Protein AF-A0A3B0MBW6-F1 (afdb_monomer_lite)

Foldseek 3Di:
DPPVPCPVVVVLVVPVVVVDPPDPVCVVVSSVVVVVVVVVVVVVVVVVVVVVVVVVVVVCVVDPVNVVVVVVVVVVVVVVVVVVVVVVVD

InterPro domains:
  IPR001123 Amino acid exporter protein, LeuE-type [PF01810] (2-88)
  IPR001123 Amino acid exporter protein, LeuE-type [PTHR30086] (1-89)

Radius of gyration: 22.75 Å; chains: 1; bounding box: 41×43×51 Å

pLDDT: mean 89.04, std 9.58, range [50.91, 98.19]

Organism: NCBI:txid254356

Sequence (90 aa):
MNILNPKLSIFFLALLPPFLSGNAATATQELALMGAVFMALTFAVFAVYAVAAAQARDWLLGSARAMRWLNRAFATVFAGLAGRLAMERA

Secondary structure (DSSP, 8-state):
--TT-HHHHHHHHHHSGGGS-S-TTTHHHHHHHHHHHHHHHHHHHHHHHHHHHHHHHHHHHH-HHHHHHHHHHHHHHHHHHHHHHHHHT-

Structure (mmCIF, N/CA/C/O backbone):
data_AF-A0A3B0MBW6-F1
#
_entry.id   AF-A0A3B0MBW6-F1
#
loop_
_atom_site.group_PDB
_atom_site.id
_atom_site.type_symbol
_atom_site.label_atom_id
_atom_site.label_alt_id
_atom_site.label_comp_id
_atom_site.label_asym_id
_atom_site.label_entity_id
_atom_site.label_seq_id
_atom_site.pdbx_PDB_ins_code
_atom_site.Cartn_x
_atom_site.Cartn_y
_atom_site.Cartn_z
_atom_site.occupancy
_atom_site.B_iso_or_equiv
_atom_site.auth_seq_id
_atom_site.auth_comp_id
_atom_site.au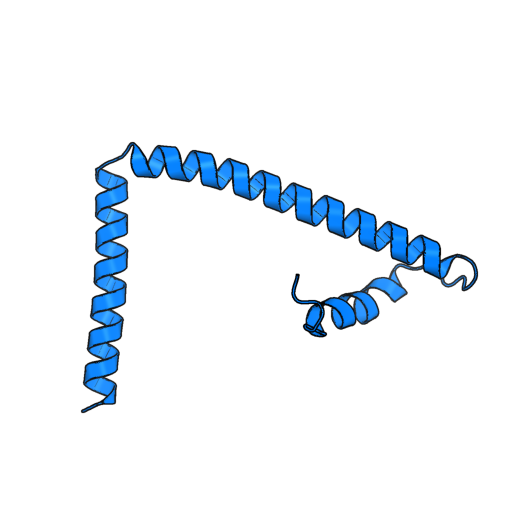th_asym_id
_atom_site.auth_atom_id
_atom_site.pdbx_PDB_model_num
ATOM 1 N N . MET A 1 1 ? 12.188 -4.630 3.719 1.00 50.91 1 MET A N 1
ATOM 2 C CA . MET A 1 1 ? 11.857 -5.199 2.393 1.00 50.91 1 MET A CA 1
ATOM 3 C C . MET A 1 1 ? 12.251 -6.670 2.414 1.00 50.91 1 MET A C 1
ATOM 5 O O . MET A 1 1 ? 13.370 -6.953 2.818 1.00 50.91 1 MET A O 1
ATOM 9 N N . ASN A 1 2 ? 11.352 -7.606 2.092 1.00 63.59 2 ASN A N 1
ATOM 10 C CA . ASN A 1 2 ? 11.674 -9.039 2.144 1.00 63.59 2 ASN A CA 1
ATOM 11 C C . ASN A 1 2 ? 12.407 -9.456 0.858 1.00 63.59 2 ASN A C 1
AT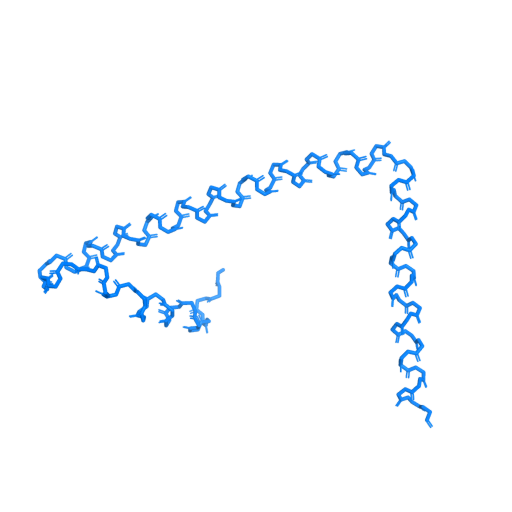OM 13 O O . ASN A 1 2 ? 11.789 -9.964 -0.072 1.00 63.59 2 ASN A O 1
ATOM 17 N N . ILE A 1 3 ? 13.712 -9.176 0.797 1.00 60.09 3 ILE A N 1
ATOM 18 C CA . ILE A 1 3 ? 14.579 -9.442 -0.368 1.00 60.09 3 ILE A CA 1
ATOM 19 C C . ILE A 1 3 ? 14.607 -10.946 -0.709 1.00 60.09 3 ILE A C 1
ATOM 21 O O . ILE A 1 3 ? 14.756 -11.314 -1.869 1.00 60.09 3 ILE A O 1
ATOM 25 N N . LEU A 1 4 ? 14.373 -11.814 0.283 1.00 71.62 4 LEU A N 1
ATOM 26 C CA . LEU A 1 4 ? 14.269 -13.269 0.130 1.00 71.62 4 LEU A CA 1
ATOM 27 C C . LEU A 1 4 ? 12.865 -13.752 -0.276 1.00 71.62 4 LEU A C 1
ATOM 29 O O . LEU A 1 4 ? 12.636 -14.956 -0.293 1.00 71.62 4 LEU A O 1
ATOM 33 N N . ASN A 1 5 ? 11.907 -12.870 -0.582 1.00 72.94 5 ASN A N 1
ATOM 34 C CA . ASN A 1 5 ? 10.601 -13.285 -1.098 1.00 72.94 5 ASN A CA 1
ATOM 35 C C . ASN A 1 5 ? 10.642 -13.368 -2.630 1.00 72.94 5 ASN A C 1
ATOM 37 O O . ASN A 1 5 ? 10.382 -12.359 -3.296 1.00 72.94 5 ASN A O 1
ATOM 41 N N . PRO A 1 6 ? 10.915 -14.545 -3.225 1.00 77.50 6 PRO A N 1
ATOM 42 C CA . PRO A 1 6 ? 11.076 -14.650 -4.668 1.00 77.50 6 PRO A CA 1
ATOM 43 C C . PRO A 1 6 ? 9.765 -14.378 -5.405 1.00 77.50 6 PRO A C 1
ATOM 45 O O . PRO A 1 6 ? 9.798 -14.102 -6.596 1.00 77.50 6 PRO A O 1
ATOM 48 N N . LYS A 1 7 ? 8.609 -14.415 -4.723 1.00 80.94 7 LYS A N 1
ATOM 49 C CA . LYS A 1 7 ? 7.300 -14.209 -5.351 1.00 80.94 7 LYS A CA 1
ATOM 50 C C . LYS A 1 7 ? 7.233 -12.876 -6.096 1.00 80.94 7 LYS A C 1
ATOM 52 O O . LYS A 1 7 ? 6.734 -12.837 -7.214 1.00 80.94 7 LYS A O 1
ATOM 57 N N . LEU A 1 8 ? 7.744 -11.806 -5.487 1.00 80.12 8 LEU A N 1
ATOM 58 C CA . LEU A 1 8 ? 7.702 -10.473 -6.085 1.00 80.12 8 LEU A CA 1
ATOM 59 C C . LEU A 1 8 ? 8.676 -10.378 -7.266 1.00 80.12 8 LEU A C 1
ATOM 61 O O . LEU A 1 8 ? 8.276 -9.961 -8.347 1.00 80.12 8 LEU A O 1
ATOM 65 N N . SER A 1 9 ? 9.917 -10.840 -7.107 1.00 80.25 9 SER A N 1
ATOM 66 C CA . SER A 1 9 ? 10.909 -10.816 -8.191 1.00 80.25 9 SER A CA 1
ATOM 67 C C . SER A 1 9 ? 10.509 -11.699 -9.381 1.00 80.25 9 SER A C 1
ATOM 69 O O . SER A 1 9 ? 10.653 -11.276 -10.524 1.00 80.25 9 SER A O 1
ATOM 71 N N . ILE A 1 10 ? 9.950 -12.890 -9.131 1.00 83.62 10 ILE A N 1
ATOM 72 C CA . ILE A 1 10 ? 9.428 -13.789 -10.174 1.00 83.62 10 ILE A CA 1
ATOM 73 C C . ILE A 1 10 ? 8.245 -13.143 -10.899 1.00 83.62 10 ILE A C 1
ATOM 75 O O . ILE A 1 10 ? 8.162 -13.245 -12.117 1.00 83.62 10 ILE A O 1
ATOM 79 N N . PHE A 1 11 ? 7.352 -12.448 -10.184 1.00 83.75 11 PHE A N 1
ATOM 80 C CA . PHE A 1 11 ? 6.243 -11.720 -10.805 1.00 83.75 11 PHE A CA 1
ATOM 81 C C . PHE A 1 11 ? 6.751 -10.664 -11.795 1.00 83.75 11 PHE A C 1
ATOM 83 O O . PHE A 1 11 ? 6.306 -10.640 -12.939 1.00 83.75 11 PHE A O 1
ATOM 90 N N . PHE A 1 12 ? 7.732 -9.843 -11.402 1.00 81.31 12 PHE A N 1
ATOM 91 C CA . PHE A 1 12 ? 8.331 -8.867 -12.318 1.00 81.31 12 PHE A CA 1
ATOM 92 C C . PHE A 1 12 ? 9.018 -9.533 -13.505 1.00 81.31 12 PHE A C 1
ATOM 94 O O . PHE A 1 12 ? 8.824 -9.098 -14.635 1.00 81.31 12 PHE A O 1
ATOM 101 N N . LEU A 1 13 ? 9.768 -10.612 -13.276 1.00 81.69 13 LEU A N 1
ATOM 102 C CA . LEU A 1 13 ? 10.437 -11.336 -14.354 1.00 81.69 13 LEU A CA 1
ATOM 103 C C . LEU A 1 13 ? 9.444 -11.995 -15.327 1.00 81.69 13 LEU A C 1
ATOM 105 O O . LEU A 1 13 ? 9.747 -12.107 -16.506 1.00 81.69 13 LEU A O 1
ATOM 109 N N . ALA A 1 14 ? 8.268 -12.415 -14.857 1.00 85.06 14 ALA A N 1
ATOM 110 C CA . ALA A 1 14 ? 7.243 -13.038 -15.691 1.00 85.06 14 ALA A CA 1
ATOM 111 C C . ALA A 1 14 ? 6.372 -12.017 -16.442 1.00 85.06 14 ALA A C 1
ATOM 113 O O . ALA A 1 14 ? 5.962 -12.284 -17.568 1.00 85.06 14 ALA A O 1
ATOM 114 N N . LEU A 1 15 ? 6.079 -10.860 -15.836 1.00 84.44 15 LEU A N 1
ATOM 115 C CA . LEU A 1 15 ? 5.168 -9.872 -16.420 1.00 84.44 15 LEU A CA 1
ATOM 116 C C . LEU A 1 15 ? 5.849 -8.708 -17.129 1.00 84.44 15 LEU A C 1
ATOM 118 O O . LEU A 1 15 ? 5.205 -8.123 -17.985 1.00 84.44 15 LEU A O 1
ATOM 122 N N . LEU A 1 16 ? 7.096 -8.346 -16.815 1.00 83.62 16 LEU A N 1
ATOM 123 C CA . LEU A 1 16 ? 7.766 -7.223 -17.485 1.00 83.62 16 LEU A CA 1
ATOM 124 C C . LEU A 1 16 ? 8.226 -7.508 -18.924 1.00 83.62 16 LEU A C 1
ATOM 126 O O . LEU 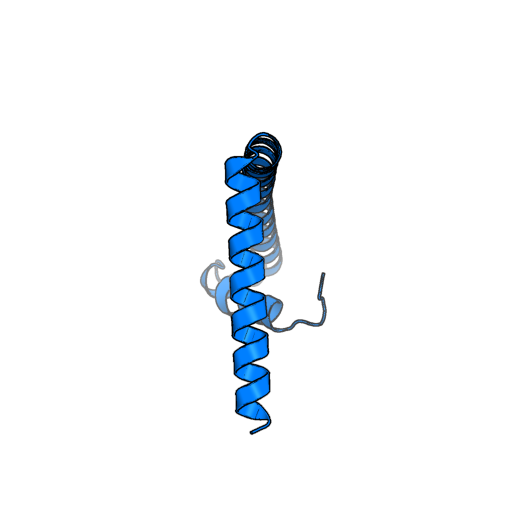A 1 16 ? 8.061 -6.609 -19.746 1.00 83.62 16 LEU A O 1
ATOM 130 N N . PRO A 1 17 ? 8.781 -8.689 -19.277 1.00 82.88 17 PRO A N 1
ATOM 131 C CA . PRO A 1 17 ? 9.325 -8.917 -20.618 1.00 82.88 17 PRO A CA 1
ATOM 132 C C . PRO A 1 17 ? 8.348 -8.662 -21.777 1.00 82.88 17 PRO A C 1
ATOM 134 O O . PRO A 1 17 ? 8.785 -8.082 -22.767 1.00 82.88 17 PRO A O 1
ATOM 137 N N . PRO A 1 18 ? 7.044 -9.006 -21.680 1.00 84.69 18 PRO A N 1
ATOM 138 C CA . PRO A 1 18 ? 6.063 -8.678 -22.719 1.00 84.69 18 PRO A CA 1
ATOM 139 C C . PRO A 1 18 ? 5.883 -7.178 -22.999 1.00 84.69 18 PRO A C 1
ATOM 141 O O . PRO A 1 18 ? 5.364 -6.828 -24.053 1.00 84.69 18 PRO A O 1
ATOM 144 N N . PHE A 1 19 ? 6.280 -6.298 -22.073 1.00 84.06 19 PHE A N 1
ATOM 145 C CA . PHE A 1 19 ? 6.195 -4.842 -22.237 1.00 84.06 19 PHE A CA 1
ATOM 146 C C . PHE A 1 19 ? 7.483 -4.214 -22.792 1.00 84.06 19 PHE A C 1
ATOM 148 O O . PHE A 1 19 ? 7.5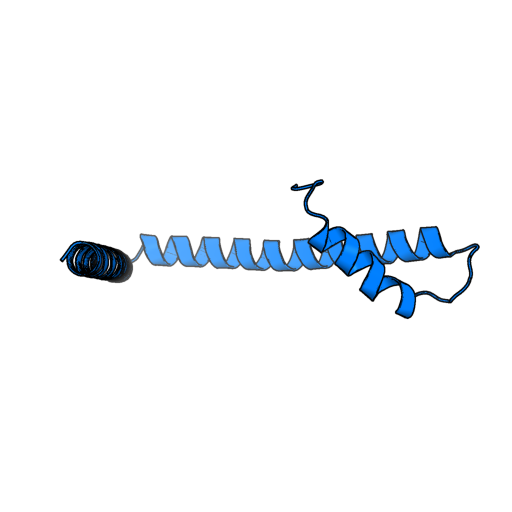18 -3.003 -23.007 1.00 84.06 19 PHE A O 1
ATOM 155 N N . LEU A 1 20 ? 8.539 -5.008 -23.003 1.00 86.94 20 LEU A N 1
ATOM 156 C CA . LEU A 1 20 ? 9.804 -4.538 -23.565 1.00 86.94 20 LEU A CA 1
ATOM 157 C C . LEU A 1 20 ? 9.740 -4.477 -25.094 1.00 86.94 20 LEU A C 1
ATOM 159 O O . LEU A 1 20 ? 9.019 -5.234 -25.740 1.00 86.94 20 LEU A O 1
ATOM 163 N N . SER A 1 21 ? 10.575 -3.625 -25.68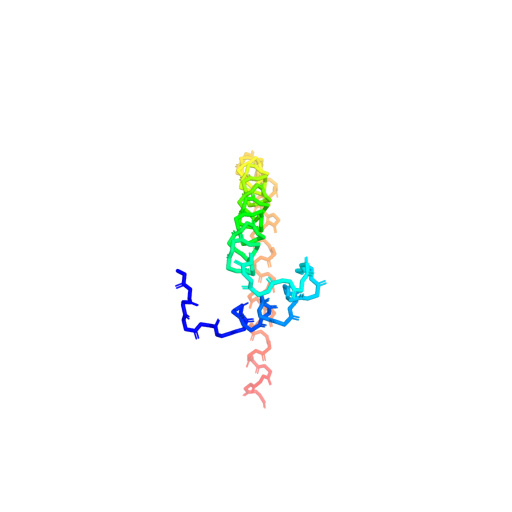4 1.00 87.06 21 SER A N 1
ATOM 164 C CA . SER A 1 21 ? 10.683 -3.456 -27.140 1.00 87.06 21 SER A CA 1
ATOM 165 C C . SER A 1 21 ? 11.290 -4.665 -27.875 1.00 87.06 21 SER A C 1
ATOM 167 O O . SER A 1 21 ? 11.298 -4.706 -29.104 1.00 87.06 21 SER A O 1
ATOM 169 N N . GLY A 1 22 ? 11.830 -5.643 -27.139 1.00 84.12 22 GLY A N 1
ATOM 170 C CA . GLY A 1 22 ? 12.555 -6.796 -27.684 1.00 84.12 22 GLY A CA 1
ATOM 171 C C . GLY A 1 22 ? 14.011 -6.502 -28.068 1.00 84.12 22 GLY A C 1
ATOM 172 O O . GLY A 1 22 ? 14.724 -7.413 -28.488 1.00 84.12 22 GLY A O 1
ATOM 173 N N . ASN A 1 23 ? 14.488 -5.263 -27.901 1.00 89.25 23 ASN A N 1
ATOM 174 C CA . ASN A 1 23 ? 15.878 -4.900 -28.157 1.00 89.25 23 ASN A CA 1
ATOM 175 C C . ASN A 1 23 ? 16.765 -5.172 -26.929 1.00 89.25 23 ASN A C 1
ATOM 177 O O . ASN A 1 23 ? 16.661 -4.514 -25.893 1.00 89.25 23 ASN A O 1
ATOM 181 N N . ALA A 1 24 ? 17.699 -6.116 -27.063 1.00 84.94 24 ALA A N 1
ATOM 182 C CA . ALA A 1 24 ? 18.611 -6.490 -25.983 1.00 84.94 24 ALA A CA 1
ATOM 183 C C . ALA A 1 24 ? 19.519 -5.335 -25.514 1.00 84.94 24 ALA A C 1
ATOM 185 O O . ALA A 1 24 ? 19.907 -5.310 -24.348 1.00 84.94 24 ALA A O 1
ATOM 186 N N . ALA A 1 25 ? 19.831 -4.363 -26.382 1.00 90.06 25 ALA A N 1
ATOM 187 C CA . ALA A 1 25 ? 20.673 -3.221 -26.023 1.00 90.06 25 ALA A CA 1
ATOM 188 C C . ALA A 1 25 ? 19.976 -2.232 -25.068 1.00 90.06 25 ALA A C 1
ATOM 190 O O . ALA A 1 25 ? 20.651 -1.575 -24.278 1.00 90.06 25 ALA A O 1
ATOM 191 N N . THR A 1 26 ? 18.642 -2.129 -25.114 1.00 90.94 26 THR A N 1
ATOM 192 C CA . THR A 1 26 ? 17.855 -1.200 -24.278 1.00 90.94 26 THR A CA 1
ATOM 193 C C . THR A 1 26 ? 17.127 -1.890 -23.125 1.00 90.94 26 THR A C 1
ATOM 195 O O . THR A 1 26 ? 16.633 -1.211 -22.224 1.00 90.94 26 THR A O 1
ATOM 198 N N . ALA A 1 27 ? 17.116 -3.226 -23.091 1.00 87.25 27 ALA A N 1
ATOM 199 C CA . ALA A 1 27 ? 16.365 -4.027 -22.125 1.00 87.25 27 ALA A CA 1
ATOM 200 C C . ALA A 1 27 ? 16.605 -3.625 -20.657 1.00 87.25 27 ALA A C 1
ATOM 202 O O . ALA A 1 27 ? 15.651 -3.463 -19.898 1.00 87.25 27 ALA A O 1
ATOM 203 N N . THR A 1 28 ? 17.860 -3.406 -20.245 1.00 87.94 28 THR A N 1
ATOM 204 C CA . THR A 1 28 ? 18.181 -3.000 -18.863 1.00 87.94 28 THR A CA 1
ATOM 205 C C . THR A 1 28 ? 17.576 -1.640 -18.508 1.00 87.94 28 THR A C 1
ATOM 207 O O . THR A 1 28 ? 17.061 -1.459 -17.405 1.00 87.94 28 THR A O 1
ATOM 210 N N . GLN A 1 29 ? 17.613 -0.684 -19.439 1.00 91.19 29 GLN A N 1
ATOM 211 C CA . GLN A 1 29 ? 17.071 0.658 -19.228 1.00 91.19 29 GLN A CA 1
ATOM 212 C C . GLN A 1 29 ? 15.539 0.641 -19.178 1.00 91.19 29 GLN A C 1
ATOM 214 O O . GLN A 1 29 ? 14.947 1.285 -18.314 1.00 91.19 29 GLN A O 1
ATOM 219 N N . GLU A 1 30 ? 14.899 -0.125 -20.061 1.00 90.69 30 GLU A N 1
ATOM 220 C CA . GLU A 1 30 ? 13.443 -0.297 -20.087 1.00 90.69 30 GLU A CA 1
ATOM 221 C C . GLU A 1 30 ? 12.929 -0.985 -18.812 1.00 90.69 30 GLU A C 1
ATOM 223 O O . GLU A 1 30 ? 11.961 -0.521 -18.206 1.00 90.69 30 GLU A O 1
ATOM 228 N N . LEU A 1 31 ? 13.619 -2.030 -18.339 1.00 88.62 31 LEU A N 1
ATOM 229 C CA . LEU A 1 31 ? 13.307 -2.692 -17.069 1.00 88.62 31 LEU A CA 1
ATOM 230 C C . LEU A 1 31 ? 13.451 -1.742 -15.874 1.00 88.62 31 LEU A C 1
ATOM 232 O O . LEU A 1 31 ? 12.579 -1.715 -15.003 1.00 88.62 31 LEU A O 1
ATOM 236 N N . ALA A 1 32 ? 14.520 -0.941 -15.834 1.00 89.50 32 ALA A N 1
ATOM 237 C CA . ALA A 1 32 ? 14.724 0.048 -14.778 1.00 89.50 32 ALA A CA 1
ATOM 238 C C . ALA A 1 32 ? 13.628 1.127 -14.788 1.00 89.50 32 ALA A C 1
ATOM 240 O O . ALA A 1 32 ? 13.102 1.479 -13.730 1.00 89.50 32 ALA A O 1
ATOM 241 N N . LEU A 1 33 ? 13.238 1.610 -15.972 1.00 91.81 33 LEU A N 1
ATOM 242 C CA . LEU A 1 33 ? 12.163 2.588 -16.134 1.00 91.81 33 LEU A CA 1
ATOM 243 C C . LEU A 1 33 ? 10.812 2.022 -15.681 1.00 91.81 33 LEU A C 1
ATOM 245 O O . LEU A 1 33 ? 10.115 2.664 -14.897 1.00 91.81 33 LEU A O 1
ATOM 249 N N . MET A 1 34 ? 10.455 0.812 -16.116 1.00 89.44 34 MET A N 1
ATOM 250 C CA . MET A 1 34 ? 9.217 0.153 -15.687 1.00 89.44 34 MET A CA 1
ATOM 251 C C . MET A 1 34 ? 9.194 -0.096 -14.177 1.00 89.44 34 MET A C 1
ATOM 253 O O . MET A 1 34 ? 8.181 0.159 -13.525 1.00 89.44 34 MET A O 1
ATOM 257 N N . GLY A 1 35 ? 10.321 -0.520 -13.597 1.00 88.25 35 GLY A N 1
ATOM 258 C CA . GLY A 1 35 ? 10.467 -0.653 -12.149 1.00 88.25 35 GLY A CA 1
ATOM 259 C C . GLY A 1 35 ? 10.261 0.676 -11.417 1.00 88.25 35 GLY A C 1
ATOM 260 O O . GLY A 1 35 ? 9.533 0.727 -10.426 1.00 88.25 35 GLY A O 1
ATOM 261 N N . ALA A 1 36 ? 10.838 1.768 -11.925 1.00 92.44 36 ALA A N 1
ATOM 262 C CA . ALA A 1 36 ? 10.661 3.103 -11.358 1.00 92.44 36 ALA A CA 1
ATOM 263 C C . ALA A 1 36 ? 9.200 3.576 -11.424 1.00 92.44 36 ALA A C 1
ATOM 265 O O . ALA A 1 36 ? 8.674 4.069 -10.426 1.00 92.44 36 ALA A O 1
ATOM 266 N N . VAL A 1 37 ? 8.520 3.365 -12.556 1.00 92.88 37 VAL A N 1
ATOM 267 C CA . VAL A 1 37 ? 7.089 3.675 -12.712 1.00 92.88 37 VAL A CA 1
ATOM 268 C C . VAL A 1 37 ? 6.249 2.866 -11.726 1.00 92.88 37 VAL A C 1
ATOM 270 O O . VAL A 1 37 ? 5.409 3.430 -11.025 1.00 92.88 37 VAL A O 1
ATOM 273 N N . PHE A 1 38 ? 6.504 1.562 -11.608 1.00 89.56 38 PHE A N 1
ATOM 274 C CA . PHE A 1 38 ? 5.804 0.714 -10.647 1.00 89.56 38 PHE A CA 1
ATOM 275 C C . PHE A 1 38 ? 6.009 1.189 -9.200 1.00 89.56 38 PHE A C 1
ATOM 277 O O . PHE A 1 38 ? 5.048 1.264 -8.429 1.00 89.56 38 PHE A O 1
ATOM 284 N N . MET A 1 39 ? 7.244 1.533 -8.820 1.00 91.81 39 MET A N 1
ATOM 285 C CA . MET A 1 39 ? 7.547 2.055 -7.485 1.00 91.81 39 MET A CA 1
ATOM 286 C C . MET A 1 39 ? 6.831 3.381 -7.223 1.00 91.81 39 MET A C 1
ATOM 288 O O . MET A 1 39 ? 6.246 3.545 -6.153 1.00 91.81 39 MET A O 1
ATOM 292 N N . ALA A 1 40 ? 6.819 4.296 -8.195 1.00 97.12 40 ALA A N 1
ATOM 293 C CA . ALA A 1 40 ? 6.125 5.575 -8.082 1.00 97.12 40 ALA A CA 1
ATOM 294 C C . ALA A 1 40 ? 4.610 5.392 -7.904 1.00 97.12 40 ALA A C 1
ATOM 296 O O . ALA A 1 40 ? 4.018 6.009 -7.020 1.00 97.12 40 ALA A O 1
ATOM 297 N N . LEU A 1 41 ? 3.990 4.496 -8.678 1.00 96.25 41 LEU A N 1
ATOM 298 C CA . LEU A 1 41 ? 2.570 4.163 -8.538 1.00 96.25 41 LEU A CA 1
ATOM 299 C C . LEU A 1 41 ? 2.266 3.525 -7.181 1.00 96.25 41 LEU A C 1
ATOM 301 O O . LEU A 1 41 ? 1.324 3.934 -6.506 1.00 96.25 41 LEU A O 1
ATOM 305 N N . THR A 1 42 ? 3.084 2.560 -6.755 1.00 93.62 42 THR A N 1
ATOM 306 C CA . THR A 1 42 ? 2.938 1.903 -5.446 1.00 93.62 42 THR A CA 1
ATOM 307 C C . THR A 1 42 ? 3.019 2.927 -4.321 1.00 93.62 42 THR A C 1
ATOM 309 O O . THR A 1 42 ? 2.177 2.937 -3.423 1.00 93.62 42 THR A O 1
ATOM 312 N N . PHE A 1 43 ? 4.002 3.824 -4.392 1.00 96.69 43 PHE A N 1
ATOM 313 C CA . PHE A 1 43 ? 4.160 4.902 -3.431 1.00 96.69 43 PHE A CA 1
ATOM 314 C C . PHE A 1 43 ? 2.952 5.844 -3.434 1.00 96.69 43 PHE A C 1
ATOM 316 O O . PHE A 1 43 ? 2.411 6.121 -2.369 1.00 96.69 43 PHE A O 1
ATOM 323 N N . ALA A 1 44 ? 2.490 6.290 -4.605 1.00 98.19 44 ALA A N 1
ATOM 324 C CA . ALA A 1 44 ? 1.342 7.185 -4.721 1.00 98.19 44 ALA A CA 1
ATOM 325 C C . ALA A 1 44 ? 0.071 6.563 -4.125 1.00 98.19 44 ALA A C 1
ATOM 327 O O . ALA A 1 44 ? -0.619 7.198 -3.328 1.00 98.19 44 ALA A O 1
ATOM 328 N N . VAL A 1 45 ? -0.204 5.296 -4.444 1.00 97.75 45 VAL A N 1
ATOM 329 C CA . VAL A 1 45 ? -1.342 4.553 -3.892 1.00 97.75 45 VAL A CA 1
ATOM 330 C C . VAL A 1 45 ? -1.231 4.452 -2.372 1.00 97.75 45 VAL A C 1
ATOM 332 O O . VAL A 1 45 ? -2.189 4.759 -1.664 1.00 97.75 45 VAL A O 1
ATOM 335 N N . PHE A 1 46 ? -0.063 4.082 -1.841 1.00 97.00 46 PHE A N 1
ATOM 336 C CA . PHE A 1 46 ? 0.139 3.989 -0.394 1.00 97.00 46 PHE A CA 1
ATOM 337 C C . PHE A 1 46 ? 0.078 5.341 0.311 1.00 97.00 46 PHE A C 1
ATOM 339 O O . PHE A 1 46 ? -0.442 5.404 1.420 1.00 97.00 46 PHE A O 1
ATOM 346 N N . ALA A 1 47 ? 0.533 6.422 -0.320 1.00 97.69 47 ALA A N 1
ATOM 347 C CA . ALA A 1 47 ? 0.398 7.770 0.216 1.00 97.69 47 ALA A CA 1
ATOM 348 C C . ALA A 1 47 ? -1.078 8.184 0.315 1.00 97.69 47 ALA A C 1
ATOM 350 O O . ALA A 1 47 ? -1.508 8.669 1.361 1.00 97.69 47 ALA A O 1
ATOM 351 N N . VAL A 1 48 ? -1.879 7.919 -0.724 1.00 97.81 48 VAL A N 1
ATOM 352 C CA . VAL A 1 48 ? -3.334 8.152 -0.696 1.00 97.81 48 VAL A CA 1
ATOM 353 C C . VAL A 1 48 ? -3.992 7.333 0.413 1.00 97.81 48 VAL A C 1
ATOM 355 O O . VAL A 1 48 ? -4.747 7.884 1.215 1.00 97.81 48 VAL A O 1
ATOM 358 N N . TYR A 1 49 ? -3.665 6.042 0.519 1.00 97.06 49 TYR A N 1
ATOM 359 C CA . TYR A 1 49 ? -4.165 5.198 1.605 1.00 97.06 49 TYR A CA 1
ATOM 360 C C . TYR A 1 49 ? -3.743 5.707 2.983 1.00 97.06 49 TYR A C 1
ATOM 362 O O . TYR A 1 49 ? -4.562 5.700 3.897 1.00 97.06 49 TYR A O 1
ATOM 370 N N . ALA A 1 50 ? -2.504 6.170 3.148 1.00 96.50 50 ALA A N 1
ATOM 371 C CA . ALA A 1 50 ? -2.011 6.700 4.414 1.00 96.50 50 ALA A CA 1
ATOM 372 C C . ALA A 1 50 ? -2.781 7.960 4.831 1.00 96.50 50 ALA A C 1
ATOM 374 O O . ALA A 1 50 ? -3.209 8.068 5.980 1.00 96.50 50 ALA A O 1
ATOM 375 N N . VAL A 1 51 ? -3.026 8.878 3.894 1.00 96.94 51 VAL A N 1
ATOM 376 C CA . VAL A 1 51 ? -3.811 10.096 4.141 1.00 96.94 51 VAL A CA 1
ATOM 377 C C . VAL A 1 51 ? -5.275 9.766 4.447 1.00 96.94 51 VAL A C 1
ATOM 379 O O . VAL A 1 51 ? -5.862 10.348 5.362 1.00 96.94 51 VAL A O 1
ATOM 382 N N . ALA A 1 52 ? -5.872 8.813 3.729 1.00 96.00 52 ALA A N 1
ATOM 383 C CA . ALA A 1 52 ? -7.225 8.340 4.013 1.00 96.00 52 ALA A CA 1
ATOM 384 C C . ALA A 1 52 ? -7.313 7.667 5.395 1.00 96.00 52 ALA A C 1
ATOM 386 O O . ALA A 1 52 ? -8.239 7.931 6.159 1.00 96.00 52 ALA A O 1
ATOM 387 N N . ALA A 1 53 ? -6.322 6.846 5.751 1.00 95.25 53 ALA A N 1
ATOM 388 C CA . ALA A 1 53 ? -6.245 6.176 7.044 1.00 95.25 53 ALA A CA 1
ATOM 389 C C . ALA A 1 53 ? -6.051 7.165 8.202 1.00 95.25 53 ALA A C 1
ATOM 391 O O . ALA A 1 53 ? -6.655 6.982 9.257 1.00 95.25 53 ALA A O 1
ATOM 392 N N . ALA A 1 54 ? -5.262 8.227 8.010 1.00 94.88 54 ALA A N 1
ATOM 393 C CA . ALA A 1 54 ? -5.095 9.287 9.003 1.00 94.88 54 ALA A CA 1
ATOM 394 C C . ALA A 1 54 ? -6.427 9.999 9.294 1.00 94.88 54 ALA A C 1
ATOM 396 O O . ALA A 1 54 ? -6.837 10.092 10.449 1.00 94.88 54 ALA A O 1
ATOM 397 N N . GLN A 1 55 ? -7.163 10.393 8.252 1.00 93.44 55 GLN A N 1
ATOM 398 C CA . GLN A 1 55 ? -8.488 11.005 8.411 1.00 93.44 55 GLN A CA 1
ATOM 399 C C . GLN A 1 55 ? -9.494 10.048 9.064 1.00 93.44 55 GLN A C 1
ATOM 401 O O . GLN A 1 55 ? -10.233 10.435 9.970 1.00 93.44 55 GLN A O 1
ATOM 406 N N . ALA A 1 56 ? -9.503 8.779 8.644 1.00 92.44 56 ALA A N 1
ATOM 407 C CA . ALA A 1 56 ? -10.362 7.761 9.239 1.00 92.44 56 ALA A CA 1
ATOM 408 C C . ALA A 1 56 ? -10.046 7.547 10.727 1.00 92.44 56 ALA A C 1
ATOM 410 O O . ALA A 1 56 ? -10.964 7.388 11.532 1.00 92.44 56 ALA A O 1
ATOM 411 N N . ARG A 1 57 ? -8.763 7.579 11.108 1.00 92.00 57 ARG A N 1
ATOM 412 C CA . ARG A 1 57 ? -8.322 7.494 12.504 1.00 92.00 57 ARG A CA 1
ATOM 413 C C . ARG A 1 57 ? -8.856 8.663 13.323 1.00 92.00 57 ARG A C 1
ATOM 415 O O . ARG A 1 57 ? -9.386 8.428 14.406 1.00 92.00 57 ARG A O 1
ATOM 422 N N . ASP A 1 58 ? -8.742 9.889 12.826 1.00 91.56 58 ASP A N 1
ATOM 423 C CA . ASP A 1 58 ? -9.200 11.070 13.563 1.00 91.56 58 ASP A CA 1
ATOM 424 C C . ASP A 1 58 ? -10.724 11.056 13.750 1.00 91.56 58 ASP A C 1
ATOM 426 O O . ASP A 1 58 ? -11.219 11.306 14.850 1.00 91.56 58 ASP A O 1
ATOM 430 N N . TRP A 1 59 ? -11.475 10.638 12.725 1.00 90.56 59 TRP A N 1
ATOM 431 C CA . TRP A 1 59 ? -12.922 10.419 12.832 1.00 90.56 59 TRP A CA 1
ATOM 432 C C . TRP A 1 59 ? -13.286 9.316 13.841 1.00 90.56 59 TRP A C 1
ATOM 434 O O . TRP A 1 59 ? -14.201 9.478 14.654 1.00 90.56 59 TRP A O 1
ATOM 444 N N . LEU A 1 60 ? -12.559 8.197 13.814 1.00 91.62 60 LEU A N 1
ATOM 445 C CA . LEU A 1 60 ? -12.782 7.053 14.696 1.00 91.62 60 LEU A CA 1
ATOM 446 C C . LEU A 1 60 ? -12.517 7.408 16.165 1.00 91.62 60 LEU A C 1
ATOM 448 O O . LEU A 1 60 ? -13.317 7.057 17.032 1.00 91.62 60 LEU A O 1
ATOM 452 N N . LEU A 1 61 ? -11.424 8.126 16.437 1.00 91.44 61 LEU A N 1
ATOM 453 C CA . LEU A 1 61 ? -11.046 8.559 17.784 1.00 91.44 61 LEU A CA 1
ATOM 454 C C . LEU A 1 61 ? -11.920 9.709 18.297 1.00 91.44 61 LEU A C 1
ATOM 456 O O . LEU A 1 61 ? -12.189 9.776 19.494 1.00 91.44 61 LEU A O 1
ATOM 460 N N . GLY A 1 62 ? -12.410 10.577 17.409 1.00 90.25 62 GLY A N 1
ATOM 461 C CA . GLY A 1 62 ? -13.348 11.645 17.760 1.00 90.25 62 GLY A CA 1
ATOM 462 C C . GLY A 1 62 ? -14.765 11.153 18.083 1.00 90.25 62 GLY A C 1
ATOM 463 O O . GLY A 1 62 ? -15.541 11.874 18.707 1.00 90.25 62 GLY A O 1
ATOM 464 N N . SER A 1 63 ? -15.125 9.924 17.694 1.00 92.19 63 SER A N 1
ATOM 465 C CA . SER A 1 63 ? -16.474 9.379 17.870 1.00 92.19 63 SER A CA 1
ATOM 466 C C . SER A 1 63 ? -16.518 8.233 18.877 1.00 92.19 63 SER A C 1
ATOM 468 O O . SER A 1 63 ? -16.225 7.074 18.575 1.00 92.19 63 SER A O 1
ATOM 470 N N . ALA A 1 64 ? -17.048 8.518 20.070 1.00 90.81 64 ALA A N 1
ATOM 471 C CA . ALA A 1 64 ? -17.284 7.497 21.092 1.00 90.81 64 ALA A CA 1
ATOM 472 C C . ALA A 1 64 ? -18.198 6.356 20.595 1.00 90.81 64 ALA A C 1
ATOM 474 O O . ALA A 1 64 ? -18.078 5.217 21.047 1.00 90.81 64 ALA A O 1
ATOM 475 N N . ARG A 1 65 ? -19.119 6.631 19.657 1.00 93.31 65 ARG A N 1
ATOM 476 C CA . ARG A 1 65 ? -19.976 5.597 19.053 1.00 93.31 65 ARG A CA 1
ATOM 477 C C . ARG A 1 65 ? -19.170 4.660 18.157 1.00 93.31 65 ARG A C 1
ATOM 479 O O . ARG A 1 65 ? -19.362 3.451 18.260 1.00 93.31 65 ARG A O 1
ATOM 486 N N . ALA A 1 66 ? -18.288 5.195 17.314 1.00 91.00 66 ALA A N 1
ATOM 487 C CA . ALA A 1 66 ? -17.452 4.391 16.426 1.00 91.00 66 ALA A CA 1
ATOM 488 C C . ALA A 1 66 ? -16.488 3.504 17.234 1.00 91.00 66 ALA A C 1
ATOM 490 O O . ALA A 1 66 ? -16.419 2.298 16.997 1.00 91.00 66 ALA A O 1
ATOM 491 N N . MET A 1 67 ? -15.872 4.057 18.284 1.00 93.56 67 MET A N 1
ATOM 492 C CA . MET A 1 67 ? -15.003 3.301 19.191 1.00 93.56 67 MET A CA 1
ATOM 493 C C . MET A 1 67 ? -15.740 2.156 19.910 1.00 93.56 67 MET A C 1
ATOM 495 O O . MET A 1 67 ? -15.214 1.051 20.043 1.00 93.56 67 MET A O 1
ATOM 499 N N . ARG A 1 68 ? -16.999 2.370 20.328 1.00 93.94 68 ARG A N 1
ATOM 500 C CA . ARG A 1 68 ? -17.830 1.304 20.922 1.00 93.94 68 ARG A CA 1
ATOM 501 C C . ARG A 1 68 ? -18.108 0.162 19.944 1.00 93.94 68 ARG A C 1
ATOM 503 O O . ARG A 1 68 ? -18.061 -0.997 20.351 1.00 93.94 68 ARG A O 1
ATOM 510 N N . TRP A 1 69 ? -18.405 0.468 18.681 1.00 95.38 69 TRP A N 1
ATOM 511 C CA . TRP A 1 69 ? -18.612 -0.558 17.654 1.00 95.38 69 TRP A CA 1
ATOM 512 C C . TRP A 1 69 ? -17.327 -1.324 17.342 1.00 95.38 69 TRP A C 1
ATOM 514 O O . TRP A 1 69 ? -17.375 -2.548 17.255 1.00 95.38 69 TRP A O 1
ATOM 524 N N . LEU A 1 70 ? -16.186 -0.634 17.269 1.00 93.56 70 LEU A N 1
ATOM 525 C CA . LEU A 1 70 ? -14.878 -1.264 17.092 1.00 93.56 70 LEU A CA 1
ATOM 526 C C . LEU A 1 70 ? -14.575 -2.264 18.218 1.00 93.56 70 LEU A C 1
ATOM 528 O O . LEU A 1 70 ? -14.248 -3.420 17.954 1.00 93.56 70 LEU A O 1
ATOM 532 N N . ASN A 1 71 ? -14.763 -1.852 19.475 1.00 94.56 71 ASN A N 1
ATOM 533 C CA . ASN A 1 71 ? -14.549 -2.725 20.631 1.00 94.56 71 ASN A CA 1
ATOM 534 C C . ASN A 1 71 ? -15.489 -3.940 20.618 1.00 94.56 71 ASN A C 1
ATOM 536 O O . ASN A 1 71 ? -15.065 -5.054 20.919 1.00 94.56 71 ASN A O 1
ATO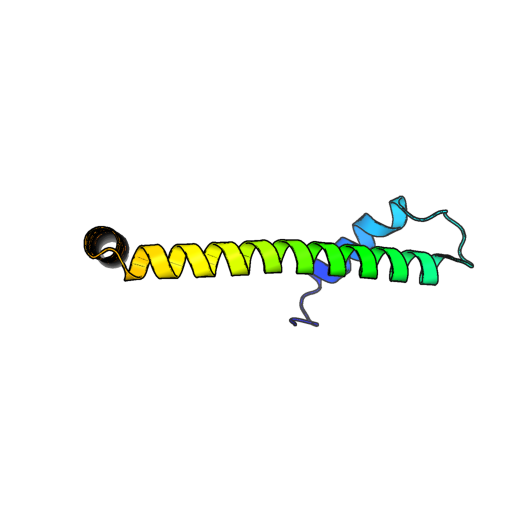M 540 N N . ARG A 1 72 ? -16.758 -3.752 20.226 1.00 95.69 72 ARG A N 1
ATOM 541 C CA . ARG A 1 72 ? -17.716 -4.859 20.069 1.00 95.69 72 ARG A CA 1
ATOM 542 C C . ARG A 1 72 ? -17.309 -5.829 18.964 1.00 95.69 72 ARG A C 1
ATOM 544 O O . ARG A 1 72 ? -17.449 -7.035 19.154 1.00 95.69 72 ARG A O 1
ATOM 551 N N . ALA A 1 73 ? -16.794 -5.333 17.841 1.00 96.38 73 ALA A N 1
ATOM 552 C CA . ALA A 1 73 ? -16.300 -6.180 16.761 1.00 96.38 73 ALA A CA 1
ATOM 553 C C . ALA A 1 73 ? -15.132 -7.056 17.241 1.00 96.38 73 ALA A C 1
ATOM 555 O O . ALA A 1 73 ? -15.182 -8.273 17.075 1.00 96.38 73 ALA A O 1
ATOM 556 N N . PHE A 1 74 ? -14.148 -6.470 17.934 1.00 96.25 74 PHE A N 1
ATOM 557 C CA . PHE A 1 74 ? -13.054 -7.238 18.537 1.00 96.25 74 PHE A CA 1
ATOM 558 C C . PHE A 1 74 ? -13.556 -8.275 19.542 1.00 96.25 74 PHE A C 1
ATOM 560 O O . PHE A 1 74 ? -13.179 -9.441 19.443 1.00 96.25 74 PHE A O 1
ATOM 567 N N . ALA A 1 75 ? -14.443 -7.886 20.463 1.00 96.00 75 ALA A N 1
ATOM 568 C CA . ALA A 1 75 ? -15.024 -8.810 21.436 1.00 96.00 75 ALA A CA 1
ATOM 569 C C . ALA A 1 75 ? -15.736 -9.990 20.753 1.00 96.00 75 ALA A C 1
ATOM 571 O O . ALA A 1 75 ? -15.579 -11.131 21.177 1.00 96.00 75 ALA A O 1
ATOM 572 N N . THR A 1 76 ? -16.458 -9.728 19.661 1.00 97.38 76 THR A N 1
ATOM 573 C CA . THR A 1 76 ? -17.157 -10.760 18.882 1.00 97.38 76 THR A CA 1
ATOM 574 C C . THR A 1 76 ? -16.173 -11.722 18.217 1.00 97.38 76 THR A C 1
ATOM 576 O O . THR A 1 76 ? -16.354 -12.934 18.301 1.00 97.38 76 THR A O 1
ATOM 579 N N . VAL A 1 77 ? -15.103 -11.206 17.600 1.00 97.06 77 VAL A N 1
ATOM 580 C CA . VAL A 1 77 ? -14.066 -12.040 16.970 1.00 97.06 77 VAL A CA 1
ATOM 581 C C . VAL A 1 77 ? -13.360 -12.907 18.011 1.00 97.06 77 VAL A C 1
ATOM 583 O O . VAL A 1 77 ? -13.229 -14.111 17.806 1.00 97.06 77 VAL A O 1
ATOM 586 N N . PHE A 1 78 ? -12.958 -12.338 19.150 1.00 96.38 78 PHE A N 1
ATOM 587 C CA . PHE A 1 78 ? -12.298 -13.098 20.214 1.00 96.38 78 PHE A CA 1
ATOM 588 C C . PHE A 1 78 ? -13.213 -14.146 20.843 1.00 96.38 78 PHE A C 1
ATOM 590 O O . PHE A 1 78 ? -12.776 -15.276 21.047 1.00 96.38 78 PHE A O 1
ATOM 597 N N . ALA A 1 79 ? -14.479 -13.812 21.101 1.00 96.56 79 ALA A N 1
ATOM 598 C CA . ALA A 1 79 ? -15.454 -14.778 21.594 1.00 96.56 79 ALA A CA 1
ATOM 599 C C . ALA A 1 79 ? -15.670 -15.921 20.588 1.00 96.56 79 ALA A C 1
ATOM 601 O O . ALA A 1 79 ? -15.696 -17.085 20.979 1.00 96.56 79 ALA A O 1
ATOM 602 N N . GLY A 1 80 ? -15.751 -15.608 19.290 1.00 96.62 80 GLY A N 1
ATOM 603 C CA . GLY A 1 80 ? -15.860 -16.608 18.227 1.00 96.62 80 GLY A CA 1
ATOM 604 C C . GLY A 1 80 ? -14.636 -17.524 18.140 1.00 96.62 80 GLY A C 1
ATOM 605 O O . GLY A 1 80 ? -14.784 -18.741 18.056 1.00 96.62 80 GLY A O 1
ATOM 606 N N . LEU A 1 81 ? -13.426 -16.962 18.221 1.00 95.88 81 LEU A N 1
ATOM 607 C CA . LEU A 1 81 ? -12.182 -17.739 18.250 1.00 95.88 81 LEU A CA 1
ATOM 608 C C . LEU A 1 81 ? -12.079 -18.613 19.506 1.00 95.88 81 LEU A C 1
ATOM 610 O O . LEU A 1 81 ? -11.677 -19.768 19.403 1.00 95.88 81 LEU A O 1
ATOM 614 N N . ALA A 1 82 ? -12.476 -18.097 20.673 1.00 94.19 82 ALA A N 1
ATOM 615 C CA . ALA A 1 82 ? -12.511 -18.861 21.917 1.00 94.19 82 ALA A CA 1
ATOM 616 C C . ALA A 1 82 ? -13.517 -20.019 21.842 1.00 94.19 82 ALA A C 1
ATOM 618 O O . ALA A 1 82 ? -13.193 -21.137 22.231 1.00 94.19 82 ALA A O 1
ATOM 619 N N . GLY A 1 83 ? -14.706 -19.774 21.283 1.00 96.88 83 GLY A N 1
ATOM 620 C CA . GLY A 1 83 ? -15.700 -20.815 21.029 1.00 96.88 83 GLY A CA 1
ATOM 621 C C . GLY A 1 83 ? -15.175 -21.885 20.073 1.00 96.88 83 GLY A C 1
ATOM 622 O O . GLY A 1 83 ? -15.287 -23.073 20.361 1.00 96.88 83 GLY A O 1
ATOM 623 N N . ARG A 1 84 ? -14.524 -21.480 18.974 1.00 94.75 84 ARG A N 1
ATOM 624 C CA . ARG A 1 84 ? -13.876 -22.418 18.048 1.00 94.75 84 ARG A CA 1
ATOM 625 C C . ARG A 1 84 ? -12.806 -23.255 18.749 1.00 94.75 84 ARG A C 1
ATOM 627 O O . ARG A 1 84 ? -12.808 -24.465 18.583 1.00 94.75 84 ARG A O 1
ATOM 634 N N . LEU A 1 85 ? -11.943 -22.636 19.553 1.00 94.44 85 LEU A N 1
ATOM 635 C CA . LEU A 1 85 ? -10.909 -23.345 20.308 1.00 94.44 85 LEU A CA 1
ATOM 636 C C . LEU A 1 85 ? -11.507 -24.338 21.314 1.00 94.44 85 LEU A C 1
ATOM 638 O O . LEU A 1 85 ? -10.975 -25.432 21.478 1.00 94.44 85 LEU A O 1
ATOM 642 N N . ALA A 1 86 ? -12.603 -23.970 21.980 1.00 94.88 86 ALA A N 1
ATOM 643 C CA . ALA A 1 86 ? -13.302 -24.858 22.902 1.00 94.88 86 ALA A CA 1
ATOM 644 C C . ALA A 1 86 ? -13.895 -26.078 22.179 1.00 94.88 86 ALA A C 1
ATOM 646 O O . ALA A 1 86 ? -13.794 -27.185 22.694 1.00 94.88 86 ALA A O 1
ATOM 647 N N . MET A 1 87 ? -14.452 -25.888 20.977 1.00 94.06 87 MET A N 1
ATOM 648 C CA . MET A 1 87 ? -14.972 -26.979 20.141 1.00 94.06 87 MET A CA 1
ATOM 649 C C . MET A 1 87 ? -13.867 -27.845 19.526 1.00 94.06 87 MET A C 1
ATOM 651 O O . MET A 1 87 ? -14.076 -29.027 19.314 1.00 94.06 87 MET A O 1
ATOM 655 N N . GLU A 1 88 ? -12.697 -27.276 19.237 1.00 88.50 88 GLU A N 1
ATOM 656 C CA . GLU A 1 88 ? -11.541 -28.009 18.695 1.00 88.50 88 GLU A CA 1
ATOM 657 C C . GLU A 1 88 ? -10.833 -28.854 19.773 1.00 88.50 88 GLU A C 1
ATOM 659 O O . GLU A 1 88 ? -10.043 -29.738 19.451 1.00 88.50 88 GLU A O 1
ATOM 664 N N . ARG A 1 89 ? -11.114 -28.584 21.058 1.00 59.41 89 ARG A N 1
ATOM 665 C CA . ARG A 1 89 ? -10.624 -29.349 22.215 1.00 59.41 89 ARG A CA 1
ATOM 666 C C . ARG A 1 89 ? -11.679 -30.244 22.886 1.00 59.41 89 ARG A C 1
ATOM 668 O O . ARG A 1 89 ? -11.346 -30.852 23.904 1.00 59.41 89 ARG A O 1
ATOM 675 N N . ALA A 1 90 ? -12.901 -30.306 22.360 1.00 53.84 90 ALA A N 1
ATOM 676 C CA . ALA A 1 90 ? -13.973 -31.204 22.804 1.00 53.84 90 ALA A CA 1
ATOM 677 C C . ALA A 1 90 ? -14.073 -32.417 21.870 1.00 53.84 90 ALA A C 1
ATOM 679 O O . ALA A 1 90 ? -14.394 -33.511 22.383 1.00 53.84 90 ALA A O 1
#